Protein AF-A0A0D0CTX5-F1 (afdb_monomer_lite)

Sequence (87 aa):
KVRRWAWLQLPNGQKVRSLWCGRETKANACKSRNVKLTIDENVHLGLVCFFFQLQLHENMEPVSLALIFAYSPPNYNDLIDSSGSLF

Radius of gyration: 17.45 Å; chains: 1; bounding box: 50×28×45 Å

Foldseek 3Di:
DQDDWDWDQDPVRDTDIFSDWDPPPDPCPDDQFQDWDQDPNDTWTWHFPTKTWDDPDPPDDTDIDTDIDTDDDDDPVVVVVCVPPDD

Secondary structure (DSSP, 8-state):
-----EEEE-TTS-EEEESEE-----TT----EEEEEEETTEEEEEEEEEEEEE-SSTTSPPEEEEEEEEPPPPPHHHHHHHTT---

Organism: NCBI:txid930991

Structure (mmCIF, N/CA/C/O backbone):
data_AF-A0A0D0CTX5-F1
#
_entry.id   AF-A0A0D0CTX5-F1
#
loop_
_atom_site.group_PDB
_atom_site.id
_atom_site.type_symbol
_atom_site.label_atom_id
_atom_site.label_alt_id
_atom_site.label_comp_id
_atom_site.label_asym_id
_atom_site.label_entity_id
_atom_site.label_seq_id
_atom_site.pdbx_PDB_ins_code
_atom_site.Cartn_x
_atom_site.Cartn_y
_atom_site.Cartn_z
_atom_site.occupancy
_atom_site.B_iso_or_equiv
_atom_site.auth_seq_id
_atom_site.auth_comp_id
_atom_site.auth_asym_id
_atom_site.auth_atom_id
_atom_site.pdbx_PDB_model_num
ATOM 1 N N . LYS A 1 1 ? -9.220 8.712 25.454 1.00 40.47 1 LYS A N 1
ATOM 2 C CA . LYS A 1 1 ? -9.998 9.851 24.893 1.00 40.47 1 LYS A CA 1
ATOM 3 C C . LYS A 1 1 ? -9.370 10.247 23.552 1.00 40.47 1 LYS A C 1
ATOM 5 O O . LYS A 1 1 ? -8.373 10.959 23.546 1.00 40.47 1 LYS A O 1
ATOM 10 N N . VAL A 1 2 ? -9.865 9.707 22.435 1.00 42.69 2 VAL A N 1
ATOM 11 C CA . VAL A 1 2 ? -9.318 9.967 21.089 1.00 42.69 2 VAL A CA 1
ATOM 12 C C . VAL A 1 2 ? -9.754 11.370 20.647 1.00 42.69 2 VAL A C 1
ATOM 14 O O . VAL A 1 2 ? -10.943 11.666 20.640 1.00 42.69 2 VAL A O 1
ATOM 17 N N . ARG A 1 3 ? -8.799 12.277 20.389 1.00 46.00 3 ARG A N 1
ATOM 18 C CA . ARG A 1 3 ? -9.054 13.716 20.137 1.00 46.00 3 ARG A CA 1
ATOM 19 C C . ARG A 1 3 ? -8.874 14.151 18.674 1.00 46.00 3 ARG A C 1
ATOM 21 O O . ARG A 1 3 ? -8.942 15.346 18.403 1.00 46.00 3 ARG A O 1
ATOM 28 N N . ARG A 1 4 ? -8.585 13.244 17.735 1.00 51.25 4 ARG A N 1
ATOM 29 C CA . ARG A 1 4 ? -8.212 13.619 16.360 1.00 51.25 4 ARG A CA 1
ATOM 30 C C . ARG A 1 4 ? -8.873 12.713 15.330 1.00 51.25 4 ARG A C 1
ATOM 32 O O . ARG A 1 4 ? -8.489 11.561 15.193 1.00 51.25 4 ARG A O 1
ATOM 39 N N . TRP A 1 5 ? -9.820 13.284 14.599 1.00 53.38 5 TRP A N 1
ATOM 40 C CA . TRP A 1 5 ? -10.435 12.686 13.419 1.00 53.38 5 TRP A CA 1
ATOM 41 C C . TRP A 1 5 ? -9.647 13.114 12.186 1.00 53.38 5 TRP A C 1
ATOM 43 O O . TRP A 1 5 ? -9.305 14.292 12.059 1.00 53.38 5 TRP A O 1
ATOM 53 N N . ALA A 1 6 ? -9.370 12.185 11.279 1.00 57.78 6 ALA A N 1
ATOM 54 C CA . ALA A 1 6 ? -8.796 12.516 9.981 1.00 57.78 6 ALA A CA 1
ATOM 55 C C . ALA A 1 6 ? -9.798 12.220 8.872 1.00 57.78 6 ALA A C 1
ATOM 57 O O . ALA A 1 6 ? -10.412 11.153 8.841 1.00 57.78 6 ALA A O 1
ATOM 58 N N . TRP A 1 7 ? -9.948 13.182 7.968 1.00 61.56 7 TRP A N 1
ATOM 59 C CA . TRP A 1 7 ? -10.689 13.008 6.729 1.00 61.56 7 TRP A CA 1
ATOM 60 C C . TRP A 1 7 ? -9.760 12.354 5.714 1.00 61.56 7 TRP A C 1
ATOM 62 O O . TRP A 1 7 ? -8.701 12.899 5.405 1.00 61.56 7 TRP A O 1
ATOM 72 N N . LEU A 1 8 ? -10.147 11.183 5.222 1.00 64.31 8 LEU A N 1
ATOM 73 C CA . LEU A 1 8 ? -9.416 10.443 4.206 1.00 64.31 8 LEU A CA 1
ATOM 74 C C . LEU A 1 8 ? -10.223 10.476 2.914 1.00 64.31 8 LEU A C 1
ATOM 76 O O . LEU A 1 8 ? -11.384 10.078 2.909 1.00 64.31 8 LEU A O 1
ATOM 80 N N . GLN A 1 9 ? -9.626 10.969 1.833 1.00 67.00 9 GLN A N 1
ATOM 81 C CA . GLN A 1 9 ? -10.206 10.847 0.501 1.00 67.00 9 GLN A CA 1
ATOM 82 C C . GLN A 1 9 ? -9.618 9.599 -0.153 1.00 67.00 9 GLN A C 1
ATOM 84 O O . GLN A 1 9 ? -8.409 9.511 -0.359 1.00 67.00 9 GLN A O 1
ATOM 89 N N . LEU A 1 10 ? -10.471 8.616 -0.407 1.00 65.19 10 LEU A N 1
ATOM 9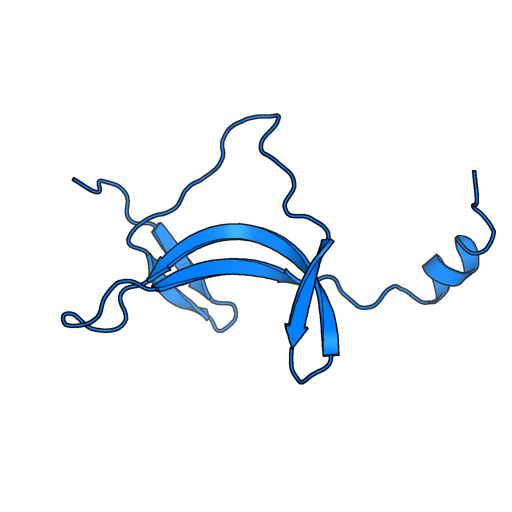0 C CA . LEU A 1 10 ? -10.108 7.386 -1.091 1.00 65.19 10 LEU A CA 1
ATOM 91 C C . LEU A 1 10 ? -9.828 7.671 -2.578 1.00 65.19 10 LEU A C 1
ATOM 93 O O . LEU A 1 10 ? -10.365 8.642 -3.121 1.00 65.19 10 LEU A O 1
ATOM 97 N N . PRO A 1 11 ? -9.039 6.823 -3.267 1.00 53.56 11 PRO A N 1
ATOM 98 C CA . PRO A 1 11 ? -8.754 6.981 -4.698 1.00 53.56 11 PRO A CA 1
ATOM 99 C C . PRO A 1 11 ? -10.008 7.033 -5.582 1.00 53.56 11 PRO A C 1
ATOM 101 O O . PRO A 1 11 ? -10.010 7.681 -6.621 1.00 53.56 11 PRO A O 1
ATOM 104 N N . ASN A 1 12 ? -11.102 6.407 -5.139 1.00 66.56 12 ASN A N 1
ATOM 105 C CA . ASN A 1 12 ? -12.411 6.448 -5.797 1.00 66.56 12 ASN A CA 1
ATOM 106 C C . ASN A 1 12 ? -13.217 7.738 -5.507 1.00 66.56 12 ASN A C 1
ATOM 108 O O . ASN A 1 12 ? -14.393 7.824 -5.849 1.00 66.56 12 ASN A O 1
ATOM 112 N N . GLY A 1 13 ? -12.618 8.724 -4.832 1.00 68.81 13 GLY A N 1
ATOM 113 C CA . GLY A 1 13 ? -13.224 10.014 -4.501 1.00 68.81 13 GLY A CA 1
ATOM 114 C C . GLY A 1 13 ? -14.066 10.037 -3.221 1.00 68.81 13 GLY A C 1
ATOM 115 O O . GLY A 1 13 ? -14.453 11.122 -2.778 1.00 68.81 13 GLY A O 1
ATOM 116 N N . GLN A 1 14 ? -14.326 8.890 -2.586 1.00 73.38 14 GLN A N 1
ATOM 117 C CA . GLN A 1 14 ? -15.115 8.829 -1.354 1.00 73.38 14 GLN A CA 1
ATOM 118 C C . GLN A 1 14 ? -14.360 9.448 -0.173 1.00 73.38 14 GLN A C 1
ATOM 120 O O . GLN A 1 14 ? -13.158 9.251 -0.012 1.00 73.38 14 GLN A O 1
ATOM 125 N N . LYS A 1 15 ? -15.072 10.183 0.688 1.00 72.44 15 LYS A N 1
ATOM 126 C CA . LYS A 1 15 ? -14.507 10.775 1.908 1.00 72.44 15 LYS A CA 1
ATOM 127 C C . LYS A 1 15 ? -14.921 9.952 3.120 1.00 72.44 15 LYS A C 1
ATOM 129 O O . LYS A 1 15 ? -16.106 9.853 3.423 1.00 72.44 15 LYS A O 1
ATOM 134 N N . VAL A 1 16 ? -13.946 9.397 3.827 1.00 68.44 16 VAL A N 1
ATOM 135 C CA . VAL A 1 16 ? -14.154 8.545 5.001 1.00 68.44 16 VAL A CA 1
ATOM 136 C C . VAL A 1 16 ? -13.560 9.217 6.237 1.00 68.44 16 VAL A C 1
ATOM 138 O O . VAL A 1 16 ? -12.549 9.920 6.158 1.00 68.44 16 VAL A O 1
ATOM 141 N N . ARG A 1 17 ? -14.203 9.027 7.393 1.00 61.56 17 ARG A N 1
ATOM 142 C CA . ARG A 1 17 ? -13.702 9.497 8.689 1.00 61.56 17 ARG A CA 1
ATOM 143 C C . ARG A 1 17 ? -12.917 8.375 9.358 1.00 61.56 17 ARG A C 1
ATOM 145 O O . ARG A 1 17 ? -13.476 7.322 9.640 1.00 61.56 17 ARG A O 1
ATOM 152 N N . SER A 1 18 ? -11.634 8.613 9.617 1.00 61.78 18 SER A N 1
ATOM 153 C CA . SER A 1 18 ? -10.813 7.722 10.437 1.00 61.78 18 SER A CA 1
ATOM 154 C C . SER A 1 18 ? -10.856 8.150 11.902 1.00 61.78 18 SER A C 1
ATOM 156 O O . SER A 1 18 ? -10.762 9.346 12.207 1.00 61.78 18 SER A O 1
ATOM 158 N N . LEU A 1 19 ? -10.937 7.160 12.796 1.00 53.69 19 LEU A N 1
ATOM 159 C CA . LEU A 1 19 ? -10.857 7.342 14.246 1.00 53.69 19 LEU A CA 1
ATOM 160 C C . LEU A 1 19 ? -9.485 7.867 14.687 1.00 53.69 19 LEU A C 1
ATOM 162 O O . LEU A 1 19 ? -9.387 8.551 15.701 1.00 53.69 19 LEU A O 1
ATOM 166 N N . TRP A 1 20 ? -8.423 7.574 13.933 1.00 54.56 20 TRP A N 1
ATOM 167 C CA . TRP A 1 20 ? -7.061 7.981 14.271 1.00 54.56 20 TRP A CA 1
ATOM 168 C C . TRP A 1 20 ? -6.201 8.170 13.022 1.00 54.56 20 TRP A C 1
ATOM 170 O O . TRP A 1 20 ? -6.237 7.364 12.092 1.00 54.56 20 TRP A O 1
ATOM 180 N N . CYS A 1 21 ? -5.390 9.225 13.009 1.00 53.81 21 CYS A N 1
ATOM 181 C CA . CYS A 1 21 ? -4.323 9.403 12.030 1.00 53.81 21 CYS A CA 1
ATOM 182 C C . CYS A 1 21 ? -3.034 9.752 12.765 1.00 53.81 21 CYS A C 1
ATOM 184 O O . CYS A 1 21 ? -2.911 10.824 13.367 1.00 53.81 21 CYS A O 1
ATOM 186 N N . GLY A 1 22 ? -2.075 8.830 12.721 1.00 53.28 22 GLY A N 1
ATOM 187 C CA . GLY A 1 22 ? -0.705 9.108 13.115 1.00 53.28 22 GLY A CA 1
ATOM 188 C C . GLY A 1 22 ? 0.008 9.815 11.970 1.00 53.28 22 GLY A C 1
ATOM 189 O O . GLY A 1 22 ? 0.484 9.159 11.051 1.00 53.28 22 GLY A O 1
ATOM 190 N N . ARG A 1 23 ? 0.092 11.150 12.010 1.00 51.47 23 ARG A N 1
ATOM 191 C CA . ARG A 1 23 ? 1.043 11.884 11.161 1.00 51.47 23 ARG A CA 1
ATOM 192 C C . ARG A 1 23 ? 2.400 11.830 11.858 1.00 51.47 23 ARG A C 1
ATOM 194 O O . ARG A 1 23 ? 2.589 12.490 12.878 1.00 51.47 23 ARG A O 1
ATOM 201 N N . GLU A 1 24 ? 3.321 11.017 11.354 1.00 53.78 24 GLU A N 1
ATOM 202 C CA . GLU A 1 24 ? 4.689 10.972 11.871 1.00 53.78 24 GLU A CA 1
ATOM 203 C C . GLU A 1 24 ? 5.441 12.249 11.464 1.00 53.78 24 GLU A C 1
ATOM 205 O O . GLU A 1 24 ? 5.862 12.419 10.326 1.00 53.78 24 GLU A O 1
ATOM 210 N N . THR A 1 25 ? 5.584 13.188 12.401 1.00 49.75 25 THR A N 1
ATOM 211 C CA . THR A 1 25 ? 6.241 14.496 12.211 1.00 49.75 25 THR A CA 1
ATOM 212 C C . THR A 1 25 ? 7.746 14.488 12.508 1.00 49.75 25 THR A C 1
ATOM 214 O O . THR A 1 25 ? 8.354 15.549 12.632 1.00 49.75 25 THR A O 1
ATOM 217 N N . LYS A 1 26 ? 8.379 13.316 12.653 1.00 53.75 26 LYS A N 1
ATOM 218 C CA . LYS A 1 26 ? 9.813 13.216 12.977 1.00 53.75 26 LYS A CA 1
ATOM 219 C C . LYS A 1 26 ? 10.656 13.078 11.708 1.00 53.75 26 LYS A C 1
ATOM 221 O O . LYS A 1 26 ? 10.367 12.241 10.866 1.00 53.75 26 LYS A O 1
ATOM 226 N N . ALA A 1 27 ? 11.765 13.815 11.635 1.00 50.56 27 ALA A N 1
ATOM 227 C CA . ALA A 1 27 ? 12.715 13.779 10.513 1.00 50.56 27 ALA A CA 1
ATOM 228 C C . ALA A 1 27 ? 13.331 12.385 10.233 1.00 50.56 27 ALA A C 1
ATOM 230 O O . ALA A 1 27 ? 13.837 12.148 9.144 1.00 50.56 27 ALA A O 1
ATOM 231 N N . ASN A 1 28 ? 13.238 11.453 11.194 1.00 46.84 28 AS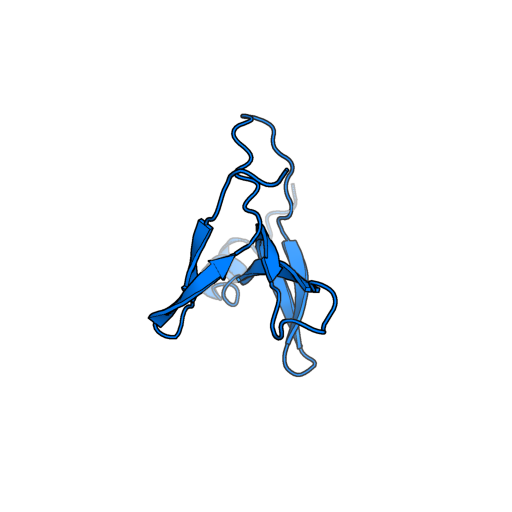N A N 1
ATOM 232 C CA . ASN A 1 28 ? 13.740 10.075 11.117 1.00 46.84 28 ASN A CA 1
ATOM 233 C C . ASN A 1 28 ? 12.630 9.009 11.197 1.00 46.84 28 ASN A C 1
ATOM 235 O O . ASN A 1 28 ? 12.907 7.867 11.570 1.00 46.84 28 ASN A O 1
ATOM 239 N N . ALA A 1 29 ? 11.371 9.363 10.921 1.00 52.19 29 ALA A N 1
ATOM 240 C CA . ALA A 1 29 ? 10.282 8.394 11.001 1.00 52.19 29 ALA A CA 1
ATOM 241 C C . ALA A 1 29 ? 10.471 7.267 9.965 1.00 52.19 29 ALA A C 1
ATOM 243 O O . ALA A 1 29 ? 10.734 7.504 8.783 1.00 52.19 29 ALA A O 1
ATOM 244 N N . CYS A 1 30 ? 10.460 6.028 10.452 1.00 49.66 30 CYS A N 1
ATOM 245 C CA . CYS A 1 30 ? 10.941 4.846 9.748 1.00 49.66 30 CYS A CA 1
ATOM 246 C C . CYS A 1 30 ? 9.909 4.400 8.691 1.00 49.66 30 CYS A C 1
ATOM 248 O O . CYS A 1 30 ? 8.833 3.926 9.026 1.00 49.66 30 CYS A O 1
ATOM 250 N N . LYS A 1 31 ? 10.164 4.631 7.397 1.00 57.06 31 LYS A N 1
ATOM 251 C CA . LYS A 1 31 ? 10.759 3.662 6.445 1.00 57.06 31 LYS A CA 1
ATOM 252 C C . LYS A 1 31 ? 9.942 2.392 6.140 1.00 57.06 31 LYS A C 1
ATOM 254 O O . LYS A 1 31 ? 10.531 1.364 5.833 1.00 57.06 31 LYS A O 1
ATOM 259 N N . SER A 1 32 ? 8.615 2.448 6.094 1.00 65.19 32 SER A N 1
ATOM 260 C CA . SER A 1 32 ? 7.835 1.353 5.480 1.00 65.19 32 SER A CA 1
ATOM 261 C C . SER A 1 32 ? 7.814 1.465 3.945 1.00 65.19 32 SER A C 1
ATOM 263 O O . SER A 1 32 ? 6.756 1.541 3.328 1.00 65.19 32 SER A O 1
ATOM 265 N N . ARG A 1 33 ? 9.003 1.556 3.338 1.00 74.00 33 ARG A N 1
ATOM 266 C CA . ARG A 1 33 ? 9.229 1.471 1.887 1.00 74.00 33 ARG A CA 1
ATOM 267 C C . ARG A 1 33 ? 9.466 0.014 1.515 1.00 74.00 33 ARG A C 1
ATOM 269 O O . ARG A 1 33 ? 9.994 -0.739 2.326 1.00 74.00 33 ARG A O 1
ATOM 276 N N . ASN A 1 34 ? 9.137 -0.350 0.282 1.00 84.25 34 ASN A N 1
ATOM 277 C CA . ASN A 1 34 ? 9.311 -1.702 -0.250 1.00 84.25 34 ASN A CA 1
ATOM 278 C C . ASN A 1 34 ? 8.525 -2.750 0.557 1.00 84.25 34 ASN A C 1
ATOM 280 O O . ASN A 1 34 ? 8.985 -3.877 0.734 1.00 84.25 34 ASN A O 1
ATOM 284 N N . VAL A 1 35 ? 7.340 -2.385 1.063 1.00 87.88 35 VAL A N 1
ATOM 285 C CA . VAL A 1 35 ? 6.452 -3.370 1.692 1.00 87.88 35 VAL A CA 1
ATOM 286 C C . VAL A 1 35 ? 5.905 -4.307 0.626 1.00 87.88 35 VAL A C 1
ATOM 288 O O . VAL A 1 35 ? 5.476 -3.850 -0.431 1.00 87.88 35 VAL A O 1
ATOM 291 N N . LYS A 1 36 ? 5.934 -5.612 0.903 1.00 90.31 36 LYS A N 1
ATOM 292 C CA . LYS A 1 36 ? 5.388 -6.641 0.018 1.00 90.31 36 LYS A CA 1
ATOM 293 C C . LYS A 1 36 ? 3.867 -6.670 0.150 1.00 90.31 36 LYS A C 1
ATOM 295 O O . LYS A 1 36 ? 3.348 -6.822 1.253 1.00 90.31 36 LYS A O 1
ATOM 300 N N . LEU A 1 37 ? 3.174 -6.545 -0.970 1.00 89.56 37 LEU A N 1
ATOM 301 C CA . LEU A 1 37 ? 1.720 -6.585 -1.079 1.00 89.56 37 LEU A CA 1
ATOM 302 C C . LEU A 1 37 ? 1.350 -7.740 -1.999 1.00 89.56 37 LEU A C 1
ATOM 304 O O . LEU A 1 37 ? 2.002 -7.921 -3.024 1.00 89.56 37 LEU A O 1
ATOM 308 N N . THR A 1 38 ? 0.307 -8.485 -1.657 1.00 91.69 38 THR A N 1
ATOM 309 C CA . THR A 1 38 ? -0.280 -9.469 -2.568 1.00 91.69 38 THR A CA 1
ATOM 310 C C . THR A 1 38 ? -1.604 -8.909 -3.066 1.00 91.69 38 THR A C 1
ATOM 312 O O . THR A 1 38 ? -2.520 -8.723 -2.266 1.00 91.69 38 THR A O 1
ATOM 315 N N . ILE A 1 39 ? -1.683 -8.596 -4.358 1.00 87.38 39 ILE A N 1
ATOM 316 C CA . ILE A 1 39 ? -2.881 -8.074 -5.029 1.00 87.38 39 ILE A CA 1
ATOM 317 C C . ILE A 1 39 ? -3.150 -9.008 -6.204 1.00 87.38 39 ILE A C 1
ATOM 319 O O . ILE A 1 39 ? -2.254 -9.211 -7.017 1.00 87.38 39 ILE A O 1
ATOM 323 N N . ASP A 1 40 ? -4.338 -9.613 -6.258 1.00 89.25 40 ASP A N 1
ATOM 324 C CA . ASP A 1 40 ? -4.719 -10.570 -7.308 1.00 89.25 40 ASP A CA 1
ATOM 325 C C . ASP A 1 40 ? -3.634 -11.636 -7.555 1.00 89.25 40 ASP A C 1
ATOM 327 O O . ASP A 1 40 ? -3.167 -11.825 -8.674 1.00 89.25 40 ASP A O 1
ATOM 331 N N . GLU A 1 41 ? -3.161 -12.263 -6.468 1.00 91.88 41 GLU A N 1
ATOM 332 C CA . GLU A 1 41 ? -2.086 -13.278 -6.436 1.00 91.88 41 GLU A CA 1
ATOM 333 C C . GLU A 1 41 ? -0.684 -12.792 -6.857 1.00 91.88 41 GLU A C 1
ATOM 335 O O . GLU A 1 41 ? 0.303 -13.508 -6.681 1.00 91.88 41 GLU A O 1
ATOM 340 N N . ASN A 1 42 ? -0.555 -11.548 -7.318 1.00 87.88 42 ASN A N 1
ATOM 341 C CA . ASN A 1 42 ? 0.707 -10.952 -7.728 1.00 87.88 42 ASN A CA 1
ATOM 342 C C . ASN A 1 42 ? 1.377 -10.195 -6.584 1.00 87.88 42 ASN A C 1
ATOM 344 O O . ASN A 1 42 ? 0.736 -9.564 -5.740 1.00 87.88 42 ASN A O 1
ATOM 348 N N . VAL A 1 43 ? 2.709 -10.250 -6.564 1.00 89.44 43 VAL A N 1
ATOM 349 C CA . VAL A 1 43 ? 3.521 -9.546 -5.575 1.00 89.44 43 VAL A CA 1
ATOM 350 C C . VAL A 1 43 ? 3.853 -8.146 -6.075 1.00 89.44 43 VAL A C 1
ATOM 352 O O . VAL A 1 43 ? 4.521 -7.984 -7.093 1.00 89.44 43 VAL A O 1
ATOM 355 N N . HIS A 1 44 ? 3.477 -7.142 -5.291 1.00 89.50 44 HIS A N 1
ATOM 356 C CA . HIS A 1 44 ? 3.813 -5.742 -5.515 1.00 89.50 44 HIS A CA 1
ATOM 357 C C . HIS A 1 44 ? 4.652 -5.194 -4.364 1.00 89.50 44 HIS A C 1
ATOM 359 O O . HIS A 1 44 ? 4.621 -5.703 -3.241 1.00 89.50 44 HIS A O 1
ATOM 365 N N . LEU A 1 45 ? 5.391 -4.125 -4.647 1.00 88.94 45 LEU A N 1
ATOM 366 C CA . LEU A 1 45 ? 6.084 -3.335 -3.638 1.00 88.94 45 LEU A CA 1
ATOM 367 C C . LEU A 1 45 ? 5.421 -1.967 -3.511 1.00 88.94 45 LEU A C 1
ATOM 369 O O . LEU A 1 45 ? 4.870 -1.438 -4.476 1.00 88.94 45 LEU A O 1
ATOM 373 N N . GLY A 1 46 ? 5.486 -1.377 -2.323 1.00 88.88 46 GLY A N 1
ATOM 374 C CA . GLY A 1 46 ? 4.958 -0.036 -2.112 1.00 88.88 46 GLY A CA 1
ATOM 375 C C . GLY A 1 46 ? 5.528 0.669 -0.896 1.00 88.88 46 GLY A C 1
ATOM 376 O O . GLY A 1 46 ? 6.396 0.158 -0.186 1.00 88.88 46 GLY A O 1
ATOM 377 N N . LEU A 1 47 ? 5.0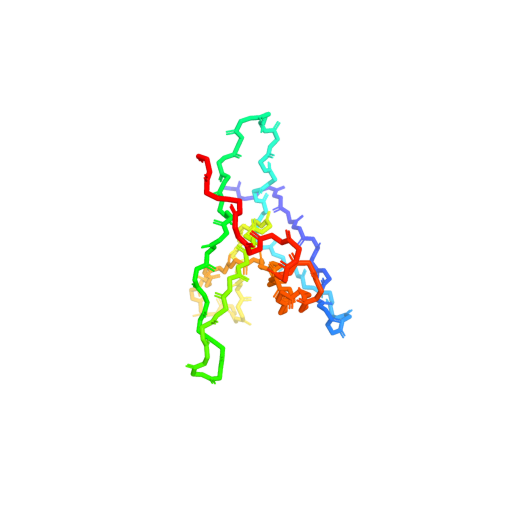08 1.866 -0.660 1.00 86.44 47 LEU A N 1
ATOM 378 C CA . LEU A 1 47 ? 5.286 2.702 0.496 1.00 86.44 47 LEU A CA 1
ATOM 379 C C . LEU A 1 47 ? 4.023 2.817 1.348 1.00 86.44 47 LEU A C 1
ATOM 381 O O . LEU A 1 47 ? 2.986 3.255 0.856 1.00 86.44 47 LEU A O 1
ATOM 385 N N . VAL A 1 48 ? 4.114 2.513 2.641 1.00 84.31 48 VAL A N 1
ATOM 386 C CA . VAL A 1 48 ? 3.036 2.850 3.579 1.00 84.31 48 VAL A CA 1
ATOM 387 C C . VAL A 1 48 ? 3.086 4.347 3.871 1.00 84.31 48 VAL A C 1
ATOM 389 O O . VAL A 1 48 ? 4.073 4.851 4.404 1.00 84.31 48 VAL A O 1
ATOM 392 N N . CYS A 1 49 ? 2.013 5.058 3.535 1.00 79.19 49 CYS A N 1
ATOM 393 C CA . CYS A 1 49 ? 1.884 6.489 3.783 1.00 79.19 49 CYS A CA 1
ATOM 394 C C . CYS A 1 49 ? 1.500 6.780 5.238 1.00 79.19 49 CYS A C 1
ATOM 396 O O . CYS A 1 49 ? 2.039 7.712 5.831 1.00 79.19 49 CYS A O 1
ATOM 398 N N . PHE A 1 50 ? 0.562 6.013 5.805 1.00 77.25 50 PHE A N 1
ATOM 399 C CA . PHE A 1 50 ? 0.190 6.061 7.224 1.00 77.25 50 PHE A CA 1
ATOM 400 C C . PHE A 1 50 ? -0.735 4.895 7.606 1.00 77.25 50 PHE A C 1
ATOM 402 O O . PHE A 1 50 ? -1.397 4.295 6.756 1.00 77.25 50 PHE A O 1
ATOM 409 N N . PHE A 1 51 ? -0.816 4.623 8.909 1.00 80.94 51 PHE A N 1
ATOM 410 C CA . PHE A 1 51 ? -1.721 3.643 9.513 1.00 80.94 51 PHE A CA 1
ATOM 411 C C . PHE A 1 51 ? -2.934 4.332 10.139 1.00 80.94 51 PHE A C 1
ATOM 413 O O . PHE A 1 51 ? -2.828 5.444 10.671 1.00 80.94 51 PHE A O 1
ATOM 420 N N . PHE A 1 52 ? -4.087 3.672 10.093 1.00 80.31 52 PHE A N 1
ATOM 421 C CA . PHE A 1 52 ? -5.337 4.200 10.626 1.00 80.31 52 PHE A CA 1
ATOM 422 C C . PHE A 1 52 ? -6.289 3.083 11.071 1.00 80.31 52 PHE A C 1
ATOM 424 O O . PHE A 1 52 ? -6.080 1.918 10.749 1.00 80.31 52 PHE A O 1
ATOM 431 N N . GLN A 1 53 ? -7.328 3.438 11.829 1.00 86.25 53 GLN A N 1
ATOM 432 C CA . GLN A 1 53 ? -8.379 2.505 12.240 1.00 86.25 53 GLN A CA 1
ATOM 433 C C . GLN A 1 53 ? -9.726 2.940 11.676 1.00 86.25 53 GLN A C 1
ATOM 435 O O . GLN A 1 53 ? -10.085 4.121 11.737 1.00 86.25 53 GLN A O 1
ATOM 440 N N . LEU A 1 54 ? -10.468 1.973 11.148 1.00 84.81 54 LEU A N 1
ATOM 441 C CA . LEU A 1 54 ? -11.786 2.174 10.570 1.00 84.81 54 LEU A CA 1
ATOM 442 C C . LEU A 1 54 ? -12.818 1.339 11.327 1.00 84.81 54 LEU A C 1
ATOM 444 O O . LEU A 1 54 ? -12.657 0.131 11.478 1.00 84.81 54 LEU A O 1
ATOM 448 N N . GLN A 1 55 ? -13.892 1.982 11.776 1.00 87.31 55 GLN A N 1
ATOM 449 C CA . GLN A 1 55 ? -15.059 1.300 12.326 1.00 87.31 55 GLN A CA 1
ATOM 450 C C . GLN A 1 55 ? -16.132 1.236 11.237 1.00 87.31 55 GLN A C 1
ATOM 452 O O . GLN A 1 55 ? -16.662 2.269 10.832 1.00 87.31 55 GLN A O 1
ATOM 457 N N . LEU A 1 56 ? -16.400 0.033 10.723 1.00 83.12 56 LEU A N 1
ATOM 458 C CA . LEU A 1 56 ? -17.345 -0.184 9.619 1.00 83.12 56 LEU A CA 1
ATOM 459 C C . LEU A 1 56 ? -18.807 -0.163 10.095 1.00 83.12 56 LEU A C 1
ATOM 461 O O . LEU A 1 56 ? -19.668 0.384 9.412 1.00 83.12 56 LEU A O 1
ATOM 465 N N . HIS A 1 57 ? -19.067 -0.713 11.284 1.00 85.81 57 HIS A N 1
ATOM 466 C CA . HIS A 1 57 ? -20.374 -0.737 11.941 1.00 85.81 57 HIS A CA 1
ATOM 467 C C . HIS A 1 57 ? -20.216 -0.468 13.440 1.00 85.81 57 HIS A C 1
ATOM 469 O O . HIS A 1 57 ? -19.189 -0.808 14.025 1.00 85.81 57 HIS A O 1
ATOM 475 N N . GLU A 1 58 ? -21.240 0.109 14.075 1.00 83.25 58 GLU A N 1
ATOM 476 C CA . GLU A 1 58 ? -21.199 0.484 15.500 1.00 83.25 58 GLU A CA 1
ATOM 477 C C . GLU A 1 58 ? -20.931 -0.709 16.431 1.00 83.25 58 GLU A C 1
ATOM 479 O O . GLU A 1 58 ? -20.242 -0.554 17.434 1.00 83.25 58 GLU A O 1
ATOM 484 N N . ASN A 1 59 ? -21.382 -1.909 16.052 1.00 89.19 59 ASN A N 1
ATOM 485 C CA . ASN A 1 59 ? -21.230 -3.138 16.841 1.00 89.19 59 ASN A CA 1
ATOM 486 C C . ASN A 1 59 ? -19.988 -3.969 16.476 1.00 89.19 59 ASN A C 1
ATOM 488 O O . ASN A 1 59 ? -19.852 -5.097 16.944 1.00 89.19 59 ASN A O 1
ATOM 492 N N . MET A 1 60 ? -19.115 -3.463 15.603 1.00 87.19 60 MET A N 1
ATOM 493 C CA . MET A 1 60 ? -17.891 -4.158 15.206 1.00 87.19 60 MET A CA 1
ATOM 494 C C . MET A 1 60 ? -16.659 -3.497 15.807 1.00 87.19 60 MET A C 1
ATOM 496 O O . MET A 1 60 ? -16.559 -2.269 15.866 1.00 87.19 60 MET A O 1
ATOM 500 N N . GLU A 1 61 ? -15.688 -4.332 16.174 1.00 88.88 61 GLU A N 1
ATOM 501 C CA . GLU A 1 61 ? -14.365 -3.864 16.567 1.00 88.88 61 GLU A CA 1
ATOM 502 C C . GLU A 1 61 ? -13.695 -3.092 15.414 1.00 88.88 61 GLU A C 1
ATOM 504 O O . GLU A 1 61 ? -13.797 -3.502 14.248 1.00 88.88 61 GLU A O 1
ATOM 509 N N . PRO A 1 62 ? -13.007 -1.973 15.702 1.00 87.88 62 PRO A N 1
ATOM 510 C CA . PRO A 1 62 ? -12.281 -1.219 14.689 1.00 87.88 62 PRO A CA 1
ATOM 511 C C . PRO A 1 62 ? -11.209 -2.066 13.994 1.00 87.88 62 PRO A C 1
ATOM 513 O O . PRO A 1 62 ? -10.406 -2.742 14.636 1.00 87.88 62 PRO A O 1
ATOM 516 N N . VAL A 1 63 ? -11.137 -1.962 12.668 1.00 88.75 63 VAL A N 1
ATOM 517 C CA . VAL A 1 63 ? -10.130 -2.649 11.853 1.00 88.75 63 VAL A CA 1
ATOM 518 C C . VAL A 1 63 ? -8.943 -1.721 11.622 1.00 88.75 63 VAL A C 1
ATOM 520 O O . VAL A 1 63 ? -9.106 -0.584 11.171 1.00 88.75 63 VAL A O 1
ATOM 523 N N . SER A 1 64 ? -7.738 -2.206 11.917 1.00 85.56 64 SER A N 1
ATOM 524 C CA . SER A 1 64 ? -6.488 -1.499 11.625 1.00 85.56 64 SER A CA 1
ATOM 525 C C . SER A 1 64 ? -6.100 -1.683 10.160 1.00 85.56 64 SER A C 1
ATOM 527 O O . SER A 1 64 ? -5.996 -2.806 9.674 1.00 85.56 64 SER A O 1
ATOM 529 N N . LEU A 1 65 ? -5.866 -0.575 9.464 1.00 87.12 65 LEU A N 1
ATOM 530 C CA . LEU A 1 65 ? -5.559 -0.514 8.039 1.00 87.12 65 LEU A CA 1
ATOM 531 C C . LEU A 1 65 ? -4.329 0.370 7.785 1.00 87.12 65 LEU A C 1
ATOM 533 O O . LEU A 1 65 ? -3.934 1.189 8.619 1.00 87.12 65 LEU A O 1
ATOM 537 N N . ALA A 1 66 ? -3.738 0.219 6.601 1.00 85.44 66 ALA A N 1
ATOM 538 C CA . ALA A 1 66 ? -2.633 1.038 6.119 1.00 85.44 66 ALA A CA 1
ATOM 539 C C . ALA A 1 66 ? -2.986 1.631 4.751 1.00 85.44 66 ALA A C 1
ATOM 541 O O . ALA A 1 66 ? -3.446 0.910 3.867 1.00 85.44 66 ALA A O 1
ATOM 542 N N . LEU A 1 67 ? -2.756 2.935 4.563 1.00 83.50 67 LEU A N 1
ATOM 543 C CA . LEU A 1 67 ? -2.802 3.533 3.231 1.00 83.50 67 LEU A CA 1
ATOM 544 C C . LEU A 1 67 ? -1.444 3.322 2.571 1.00 83.50 67 LEU A C 1
ATOM 546 O O . LEU A 1 67 ? -0.424 3.757 3.109 1.00 83.50 67 LEU A O 1
ATOM 550 N N . ILE A 1 68 ? -1.440 2.669 1.414 1.00 86.44 68 ILE A N 1
ATOM 551 C CA . ILE A 1 68 ? -0.219 2.285 0.714 1.00 86.44 68 ILE A CA 1
ATOM 552 C C . ILE A 1 68 ? -0.208 2.904 -0.680 1.00 86.44 68 ILE A C 1
ATOM 554 O O . ILE A 1 68 ? -1.189 2.820 -1.416 1.00 86.44 68 ILE A O 1
ATOM 558 N N . PHE A 1 69 ? 0.922 3.500 -1.043 1.00 85.44 69 PHE A N 1
ATOM 559 C CA . PHE A 1 69 ? 1.241 3.893 -2.406 1.00 85.44 69 PHE A CA 1
ATOM 560 C C . PHE A 1 69 ? 2.027 2.754 -3.066 1.00 85.44 69 PHE A C 1
ATOM 562 O O . PHE A 1 69 ? 3.203 2.551 -2.755 1.00 85.44 69 PHE A O 1
ATOM 569 N N . ALA A 1 70 ? 1.371 1.972 -3.923 1.00 89.44 70 ALA A N 1
ATOM 570 C CA . ALA A 1 70 ? 2.032 0.917 -4.687 1.00 89.44 70 ALA A CA 1
ATOM 571 C C . ALA A 1 70 ? 2.968 1.531 -5.737 1.00 89.44 70 ALA A C 1
ATOM 573 O O . ALA A 1 70 ? 2.630 2.534 -6.367 1.00 89.44 70 ALA A O 1
ATOM 574 N N . TYR A 1 71 ? 4.145 0.941 -5.923 1.00 87.44 71 TYR A N 1
ATOM 575 C CA . TYR A 1 71 ? 5.042 1.358 -6.993 1.00 87.44 71 TYR A CA 1
ATOM 576 C C . TYR A 1 71 ? 4.501 0.905 -8.346 1.00 87.44 71 TYR A C 1
ATOM 578 O O . TYR A 1 71 ? 3.876 -0.152 -8.462 1.00 87.44 71 TYR A O 1
ATOM 586 N N . SER A 1 72 ? 4.768 1.700 -9.379 1.00 82.19 72 SER A N 1
ATOM 587 C CA . SER A 1 72 ? 4.533 1.269 -10.750 1.00 82.19 72 SER A CA 1
ATOM 588 C C . SER A 1 72 ? 5.458 0.100 -11.102 1.00 82.19 72 SER A C 1
ATOM 590 O O . SER A 1 72 ? 6.507 -0.075 -10.469 1.00 82.19 72 SER A O 1
ATOM 592 N N . PRO A 1 73 ? 5.127 -0.670 -12.151 1.00 79.31 73 PRO A N 1
ATOM 593 C CA . PRO A 1 73 ? 6.115 -1.511 -12.799 1.00 79.31 73 PRO A CA 1
ATOM 594 C C . PRO A 1 73 ? 7.376 -0.692 -13.112 1.00 79.31 73 PRO A C 1
ATOM 596 O O . PRO A 1 73 ? 7.271 0.501 -13.430 1.00 79.31 73 PRO A O 1
ATOM 599 N N . PRO A 1 74 ? 8.562 -1.299 -12.990 1.00 76.00 74 PRO A N 1
ATOM 600 C CA . PRO A 1 74 ? 9.798 -0.621 -13.333 1.00 76.00 74 PRO A CA 1
ATOM 601 C C . PRO A 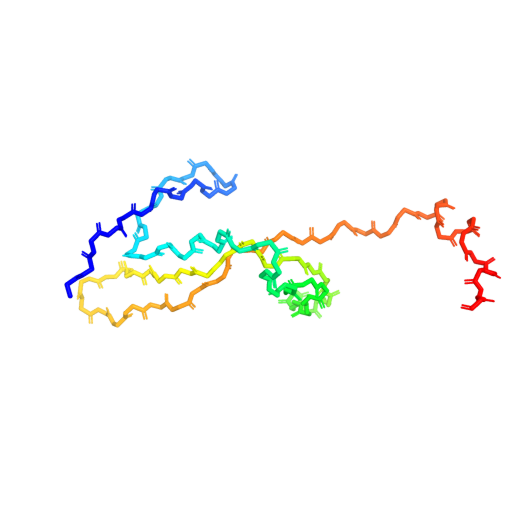1 74 ? 9.783 -0.237 -14.818 1.00 76.00 74 PRO A C 1
ATOM 603 O O . PRO A 1 74 ? 9.304 -0.991 -15.667 1.00 76.00 74 PRO A O 1
ATOM 606 N N . ASN A 1 75 ? 10.296 0.950 -15.129 1.00 77.44 75 ASN A N 1
ATOM 607 C CA . ASN A 1 75 ? 10.461 1.390 -16.506 1.00 77.44 75 ASN A CA 1
ATOM 608 C C . ASN A 1 75 ? 11.543 0.536 -17.176 1.00 77.44 75 ASN A C 1
ATOM 610 O O . ASN A 1 75 ? 12.658 0.416 -16.671 1.00 77.44 75 ASN A O 1
ATOM 614 N N . TYR A 1 76 ? 11.196 -0.065 -18.310 1.00 71.12 76 TYR A N 1
ATOM 615 C CA . TYR A 1 76 ? 12.064 -0.993 -19.025 1.00 71.12 76 TYR A CA 1
ATOM 616 C C . TYR A 1 76 ? 13.375 -0.344 -19.493 1.00 71.12 76 TYR A 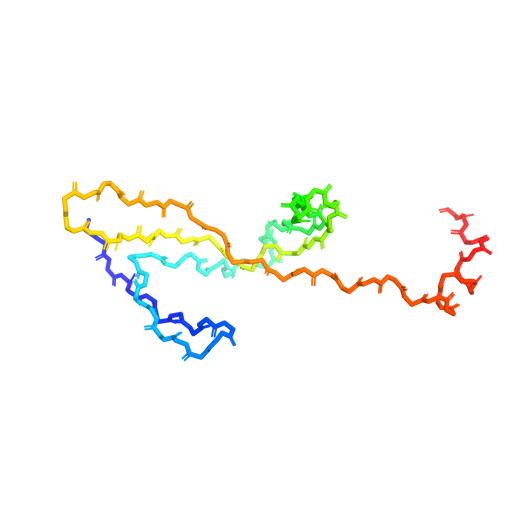C 1
ATOM 618 O O . TYR A 1 76 ? 14.425 -0.974 -19.418 1.00 71.12 76 TYR A O 1
ATOM 626 N N . ASN A 1 77 ? 13.333 0.924 -19.906 1.00 74.44 77 ASN A N 1
ATOM 627 C CA . ASN A 1 77 ? 14.537 1.635 -20.343 1.00 74.44 77 ASN A CA 1
ATOM 628 C C . ASN A 1 77 ? 15.475 1.907 -19.158 1.00 74.44 77 ASN A C 1
ATOM 630 O O . ASN A 1 77 ? 16.661 1.606 -19.236 1.00 74.44 77 ASN A O 1
ATOM 634 N N . ASP A 1 78 ? 14.924 2.344 -18.021 1.00 71.69 78 ASP A N 1
ATOM 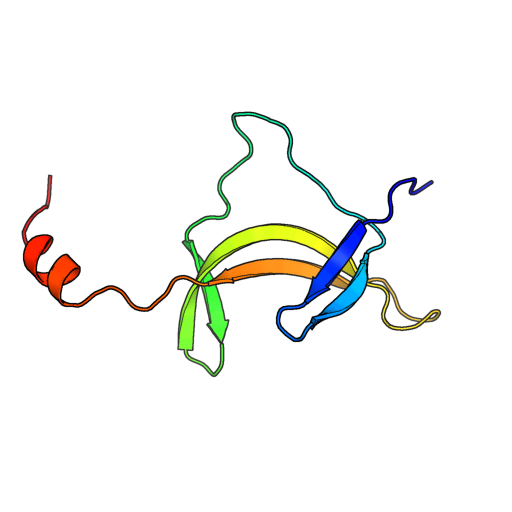635 C CA . ASP A 1 78 ? 15.704 2.584 -16.799 1.00 71.69 78 ASP A CA 1
ATOM 636 C C . ASP A 1 78 ? 16.312 1.279 -16.248 1.00 71.69 78 ASP A C 1
ATOM 638 O O . ASP A 1 78 ? 17.405 1.274 -15.680 1.00 71.69 78 ASP A O 1
ATOM 642 N N . LEU A 1 79 ? 15.625 0.144 -16.430 1.00 65.56 79 LEU A N 1
ATOM 643 C CA . LEU A 1 79 ? 16.140 -1.187 -16.095 1.00 65.56 79 LEU A CA 1
ATOM 644 C C . LEU A 1 79 ? 17.329 -1.595 -16.972 1.00 65.56 79 LEU A C 1
ATOM 646 O O . LEU A 1 79 ? 18.287 -2.163 -16.454 1.00 65.56 79 LEU A O 1
ATOM 650 N N . ILE A 1 80 ? 17.275 -1.323 -18.278 1.00 68.19 80 ILE A N 1
ATOM 651 C CA . ILE A 1 80 ? 18.388 -1.607 -19.194 1.00 68.19 80 ILE A CA 1
ATOM 652 C C . ILE A 1 80 ? 19.590 -0.735 -18.834 1.00 68.19 80 ILE A C 1
ATOM 654 O O . ILE A 1 80 ? 20.687 -1.264 -18.663 1.00 68.19 80 ILE A O 1
ATOM 658 N N . ASP A 1 81 ? 19.377 0.564 -18.634 1.00 69.88 81 ASP A N 1
ATOM 659 C CA . ASP A 1 81 ? 20.451 1.508 -18.309 1.00 69.88 81 ASP A CA 1
ATOM 660 C C . ASP A 1 81 ? 21.090 1.220 -16.939 1.00 69.88 81 ASP A C 1
ATOM 662 O O . ASP A 1 81 ? 22.278 1.465 -16.730 1.00 69.88 81 ASP A O 1
ATOM 666 N N . SER A 1 82 ? 20.326 0.650 -16.001 1.00 63.38 82 SER A N 1
ATOM 667 C CA . SER A 1 82 ? 20.836 0.215 -14.694 1.00 63.38 82 SER A CA 1
ATOM 668 C C . SER A 1 82 ? 21.401 -1.214 -14.684 1.00 63.38 82 SER A C 1
ATOM 670 O O . SER A 1 82 ? 22.054 -1.601 -13.707 1.00 63.38 82 SER A O 1
ATOM 672 N N . SER A 1 83 ? 21.222 -1.995 -15.758 1.00 58.09 83 SER A N 1
ATOM 673 C CA . SER A 1 83 ? 21.759 -3.355 -15.868 1.00 58.09 83 SER A CA 1
ATOM 674 C C . SER A 1 83 ? 23.289 -3.324 -16.012 1.00 58.09 83 SER A C 1
ATOM 676 O O . SER A 1 83 ? 23.847 -3.020 -17.060 1.00 58.09 83 SER A O 1
ATOM 678 N N . GLY A 1 84 ? 23.989 -3.587 -14.906 1.00 58.84 84 GLY A N 1
ATOM 679 C CA . GLY A 1 84 ? 25.455 -3.510 -14.817 1.00 58.84 84 GLY A CA 1
ATOM 680 C C . GLY A 1 84 ? 25.974 -2.596 -13.704 1.00 58.84 84 GLY A C 1
ATOM 681 O O . GLY A 1 84 ? 27.164 -2.624 -13.405 1.00 58.84 84 GLY A O 1
ATOM 682 N N . SER A 1 85 ? 25.098 -1.844 -13.033 1.00 51.47 85 SER A N 1
ATOM 683 C CA . SER A 1 85 ? 25.458 -1.037 -11.860 1.00 51.47 85 SER A CA 1
ATOM 684 C C . SER A 1 85 ? 25.445 -1.879 -10.577 1.00 51.47 85 SER A C 1
ATOM 686 O O . SER A 1 85 ? 24.627 -1.665 -9.686 1.00 51.47 85 SER A O 1
ATOM 688 N N . LEU A 1 86 ? 26.326 -2.878 -10.491 1.00 46.62 86 LEU A N 1
ATOM 689 C CA . LEU A 1 86 ? 26.719 -3.477 -9.212 1.00 46.62 86 LEU A CA 1
ATOM 690 C C . LEU A 1 86 ? 27.965 -2.727 -8.727 1.00 46.62 86 LEU A C 1
ATOM 692 O O . LEU A 1 86 ? 29.057 -2.961 -9.240 1.00 46.62 86 LEU A O 1
ATOM 696 N N . PHE A 1 87 ? 27.788 -1.831 -7.758 1.00 41.16 87 PHE A N 1
ATOM 697 C CA . PHE A 1 87 ? 28.862 -1.344 -6.893 1.00 41.16 87 PHE A CA 1
ATOM 698 C C . PHE A 1 87 ? 28.520 -1.694 -5.448 1.00 41.16 87 PHE A C 1
ATOM 700 O O . PHE A 1 87 ? 27.337 -1.515 -5.072 1.00 41.16 87 PHE A O 1
#

pLDDT: mean 71.72, std 15.41, range [40.47, 91.88]